Protein AF-W1Y6Y7-F1 (afdb_monomer_lite)

Structure (mmCIF, N/CA/C/O backbone):
data_AF-W1Y6Y7-F1
#
_entry.id   AF-W1Y6Y7-F1
#
loop_
_atom_site.group_PDB
_atom_site.id
_atom_site.type_symbol
_atom_site.label_atom_id
_atom_site.label_alt_id
_atom_site.label_comp_id
_atom_site.label_asym_id
_atom_site.label_entity_id
_atom_site.label_seq_id
_atom_site.pdbx_PDB_ins_code
_atom_site.Cartn_x
_atom_site.Cartn_y
_atom_site.Cartn_z
_atom_site.occupancy
_atom_site.B_iso_or_equiv
_atom_site.auth_seq_id
_atom_site.auth_comp_id
_atom_site.auth_asym_id
_atom_site.auth_atom_id
_atom_site.pdbx_PDB_model_num
ATOM 1 N N . TYR A 1 1 ? 2.149 -0.127 -18.538 1.00 94.69 1 TYR A N 1
ATOM 2 C CA . TYR A 1 1 ? 3.451 0.496 -18.826 1.00 94.69 1 TYR A CA 1
ATOM 3 C C . TYR A 1 1 ? 4.421 -0.588 -19.261 1.00 94.69 1 TYR A C 1
ATOM 5 O O . TYR A 1 1 ? 4.127 -1.764 -19.042 1.00 94.69 1 TYR A O 1
ATOM 13 N N . GLN A 1 2 ? 5.517 -0.206 -19.912 1.00 95.25 2 GLN A N 1
ATOM 14 C CA . GLN A 1 2 ? 6.504 -1.155 -20.425 1.00 95.25 2 GLN A CA 1
ATOM 15 C C . GLN A 1 2 ? 7.596 -1.417 -19.387 1.00 95.25 2 GLN A C 1
ATOM 17 O O . GLN A 1 2 ? 8.070 -0.491 -18.728 1.00 95.25 2 GLN A O 1
ATOM 22 N N . VAL A 1 3 ? 7.983 -2.683 -19.256 1.00 95.44 3 VAL A N 1
ATOM 23 C CA . VAL A 1 3 ? 9.099 -3.132 -18.423 1.00 95.44 3 VAL A CA 1
ATOM 24 C C . VAL A 1 3 ? 10.136 -3.766 -19.340 1.00 95.44 3 VAL A C 1
ATOM 26 O O . VAL A 1 3 ? 9.880 -4.803 -19.946 1.00 95.44 3 VAL A O 1
ATOM 29 N N . HIS A 1 4 ? 11.302 -3.140 -19.447 1.00 94.31 4 HIS A N 1
ATOM 30 C CA . HIS A 1 4 ? 12.448 -3.692 -20.162 1.00 94.31 4 HIS A CA 1
ATOM 31 C C . HIS A 1 4 ? 13.196 -4.624 -19.214 1.00 94.31 4 HIS A C 1
ATOM 33 O O . HIS A 1 4 ? 13.867 -4.161 -18.294 1.00 94.31 4 HIS A O 1
ATOM 39 N N . VAL A 1 5 ? 13.068 -5.929 -19.418 1.00 95.56 5 VAL A N 1
ATOM 40 C CA . VAL A 1 5 ? 13.809 -6.931 -18.651 1.00 95.56 5 VAL A CA 1
ATOM 41 C C . VAL A 1 5 ? 15.073 -7.266 -19.436 1.00 95.56 5 VAL A C 1
ATOM 43 O O . VAL A 1 5 ? 15.001 -7.763 -20.563 1.00 95.56 5 VAL A O 1
ATOM 46 N N . VAL A 1 6 ? 16.229 -6.930 -18.865 1.00 93.69 6 VAL A N 1
ATOM 47 C CA . VAL A 1 6 ? 17.532 -7.000 -19.536 1.00 93.69 6 VAL A CA 1
ATOM 48 C C . VAL A 1 6 ? 18.468 -7.983 -18.836 1.00 93.69 6 VAL A C 1
ATOM 50 O O . VAL A 1 6 ? 18.491 -8.090 -17.612 1.00 93.69 6 VAL A O 1
ATOM 53 N N . GLY A 1 7 ? 19.251 -8.712 -19.622 1.00 92.19 7 GLY A N 1
ATOM 54 C CA . GLY A 1 7 ? 20.212 -9.706 -19.149 1.00 92.19 7 GLY A CA 1
ATOM 55 C C . GLY A 1 7 ? 21.031 -10.239 -20.321 1.00 92.19 7 GLY A C 1
ATOM 56 O O . GLY A 1 7 ? 21.564 -9.461 -21.110 1.00 92.19 7 GLY A O 1
ATOM 57 N N . GLU A 1 8 ? 21.095 -11.563 -20.477 1.00 93.38 8 GLU A N 1
ATOM 58 C CA . GLU A 1 8 ? 21.649 -12.187 -21.693 1.00 93.38 8 GLU A CA 1
ATOM 59 C C . GLU A 1 8 ? 20.838 -11.827 -22.949 1.00 93.38 8 GLU A C 1
ATOM 61 O O . GLU A 1 8 ? 21.379 -11.734 -24.052 1.00 93.38 8 GLU A O 1
ATOM 66 N N . THR A 1 9 ? 19.538 -11.600 -22.764 1.00 92.69 9 THR A N 1
ATOM 67 C CA . THR A 1 9 ? 18.595 -11.142 -23.783 1.00 92.69 9 THR A CA 1
ATOM 68 C C . THR A 1 9 ? 17.848 -9.910 -23.291 1.00 92.69 9 THR A C 1
ATOM 70 O O . THR A 1 9 ? 17.745 -9.674 -22.089 1.00 92.69 9 THR A O 1
ATOM 73 N N . GLU A 1 10 ? 17.292 -9.144 -24.223 1.00 92.75 10 GLU A N 1
ATOM 74 C CA . GLU A 1 10 ? 16.352 -8.070 -23.917 1.00 92.75 10 GLU A CA 1
ATOM 75 C C . GLU A 1 10 ? 14.937 -8.519 -24.281 1.00 92.75 10 GLU A C 1
ATOM 77 O O . GLU A 1 10 ? 14.688 -8.982 -25.398 1.00 92.75 10 GLU A O 1
ATOM 82 N N . GLN A 1 11 ? 14.016 -8.372 -23.334 1.00 95.38 11 GLN A N 1
ATOM 83 C CA . GLN A 1 11 ? 12.588 -8.566 -23.549 1.00 95.38 11 GLN A CA 1
ATOM 84 C C . GLN A 1 11 ? 11.817 -7.369 -22.997 1.00 95.38 11 GLN A C 1
ATOM 86 O O . GLN A 1 11 ? 12.226 -6.736 -22.022 1.00 95.38 11 GLN A O 1
ATOM 91 N N . VAL A 1 12 ? 10.696 -7.054 -23.639 1.00 95.88 12 VAL A N 1
ATOM 92 C CA . VAL A 1 12 ? 9.820 -5.966 -23.211 1.00 95.88 12 VAL A CA 1
ATOM 93 C C . VAL A 1 12 ? 8.473 -6.554 -22.837 1.00 95.88 12 VAL A C 1
ATOM 95 O O . VAL A 1 12 ? 7.723 -7.003 -23.704 1.00 95.88 12 VAL A O 1
ATOM 98 N N . ASP A 1 13 ? 8.168 -6.497 -21.546 1.00 97.12 13 ASP A N 1
ATOM 99 C CA . ASP A 1 13 ? 6.905 -6.958 -20.991 1.00 97.12 13 ASP A CA 1
ATOM 100 C C . ASP A 1 13 ? 5.934 -5.787 -20.825 1.00 97.12 13 ASP A C 1
ATOM 102 O O . ASP A 1 13 ? 6.308 -4.670 -20.454 1.00 97.12 13 ASP A O 1
ATOM 106 N N . THR A 1 14 ? 4.651 -6.046 -21.075 1.00 98.00 14 THR A N 1
ATOM 107 C CA . THR A 1 14 ? 3.585 -5.057 -20.886 1.00 98.00 14 THR A CA 1
ATOM 108 C C . THR A 1 14 ? 2.820 -5.335 -19.600 1.00 98.00 14 THR A C 1
ATOM 110 O O . THR A 1 14 ? 2.092 -6.322 -19.491 1.00 98.00 14 THR A O 1
ATOM 113 N N . VAL A 1 15 ? 2.891 -4.397 -18.654 1.00 98.12 15 VAL A N 1
ATOM 114 C CA . VAL A 1 15 ? 1.997 -4.364 -17.489 1.00 98.12 15 VAL A CA 1
ATOM 115 C C . VAL A 1 15 ? 0.711 -3.633 -17.874 1.00 98.12 15 VAL A C 1
ATOM 117 O O . VAL A 1 15 ? 0.746 -2.476 -18.307 1.00 98.12 15 VAL A O 1
ATOM 120 N N . SER A 1 16 ? -0.436 -4.294 -17.717 1.00 98.19 16 SER A N 1
ATOM 121 C CA . SER A 1 16 ? -1.758 -3.776 -18.100 1.00 98.19 16 SER A CA 1
ATOM 122 C C . SER A 1 16 ? -2.802 -4.006 -17.001 1.00 98.19 16 SER A C 1
ATOM 124 O O . SER A 1 16 ? -2.544 -4.725 -16.041 1.00 98.19 16 SER A O 1
ATOM 126 N N . GLY A 1 17 ? -3.966 -3.353 -17.110 1.00 98.06 17 GLY A N 1
ATOM 127 C CA . GLY A 1 17 ? -5.047 -3.481 -16.119 1.00 98.06 17 GLY A CA 1
ATOM 128 C C . GLY A 1 17 ? -4.786 -2.764 -14.789 1.00 98.06 17 GLY A C 1
ATOM 129 O O . GLY A 1 17 ? -5.450 -3.060 -13.801 1.00 98.06 17 GLY A O 1
ATOM 130 N N . VAL A 1 18 ? -3.832 -1.829 -14.760 1.00 98.12 18 VAL A N 1
ATOM 131 C CA . VAL A 1 18 ? -3.477 -1.041 -13.573 1.00 98.12 18 VAL A CA 1
ATOM 132 C C . VAL A 1 18 ? -4.131 0.340 -13.601 1.00 98.12 18 VAL A C 1
ATOM 134 O O . VAL A 1 18 ? -4.323 0.932 -14.664 1.00 98.12 18 VAL A O 1
ATOM 137 N N . ASN A 1 19 ? -4.444 0.867 -12.423 1.00 98.06 19 ASN A N 1
ATOM 138 C CA . ASN A 1 19 ? -4.906 2.235 -12.207 1.00 98.06 19 ASN A CA 1
ATOM 139 C C . ASN A 1 19 ? -4.142 2.859 -11.026 1.00 98.06 19 ASN A C 1
ATOM 141 O O . ASN A 1 19 ? -3.260 2.227 -10.446 1.00 98.06 19 ASN A O 1
ATOM 145 N N . ALA A 1 20 ? -4.433 4.119 -10.706 1.00 98.00 20 ALA A N 1
ATOM 146 C CA . ALA A 1 20 ? -3.771 4.823 -9.618 1.00 98.00 20 ALA A CA 1
ATOM 147 C C . ALA A 1 20 ? -4.756 5.707 -8.855 1.00 98.00 20 ALA A C 1
ATOM 149 O O . ALA A 1 20 ? -5.679 6.278 -9.437 1.00 98.00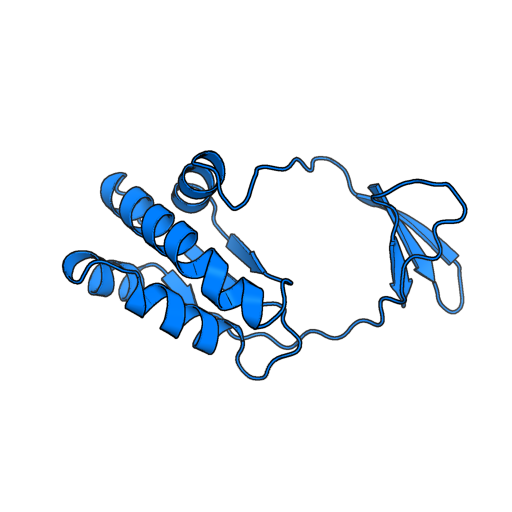 20 ALA A O 1
ATOM 150 N N . VAL A 1 21 ? -4.498 5.853 -7.558 1.00 98.25 21 VAL A N 1
ATOM 151 C CA . VAL A 1 21 ? -5.145 6.828 -6.679 1.00 98.25 21 VAL A CA 1
ATOM 152 C C . VAL A 1 21 ? -4.079 7.617 -5.927 1.00 98.25 21 VAL A C 1
ATOM 154 O O . VAL A 1 21 ? -2.933 7.182 -5.794 1.00 98.25 21 VAL A O 1
ATOM 157 N N . SER A 1 22 ? -4.451 8.789 -5.421 1.00 97.62 22 SER A N 1
ATOM 158 C CA . SER A 1 22 ? -3.564 9.580 -4.570 1.00 97.62 22 SER A CA 1
ATOM 159 C C . SER A 1 22 ? -3.391 8.920 -3.201 1.00 97.62 22 SER A C 1
ATOM 161 O O . SER A 1 22 ? -4.373 8.594 -2.538 1.00 97.62 22 SER A O 1
ATOM 163 N N . SER A 1 23 ? -2.149 8.805 -2.726 1.00 95.25 23 SER A N 1
ATOM 164 C CA . SER A 1 23 ? -1.833 8.255 -1.398 1.00 95.25 23 SER A CA 1
ATOM 165 C C . SER A 1 23 ? -2.215 9.172 -0.230 1.00 95.25 23 SER A C 1
ATOM 167 O O . SER A 1 23 ? -2.147 8.757 0.925 1.00 95.25 23 SER A O 1
ATOM 169 N N . ILE A 1 24 ? -2.603 10.418 -0.515 1.00 94.06 24 ILE A N 1
ATOM 170 C CA . ILE A 1 24 ? -3.034 11.409 0.483 1.00 94.06 24 ILE A CA 1
ATOM 171 C C . ILE A 1 24 ? -4.532 11.740 0.396 1.00 94.06 24 ILE A C 1
ATOM 173 O O . ILE A 1 24 ? -4.994 12.606 1.135 1.00 94.06 24 ILE A O 1
ATOM 177 N N . GLY A 1 25 ? -5.265 11.110 -0.530 1.00 94.00 25 GLY A N 1
ATOM 178 C CA . GLY A 1 25 ? -6.711 11.287 -0.692 1.00 94.00 25 GLY A CA 1
ATOM 179 C C . GLY A 1 25 ? -7.524 10.249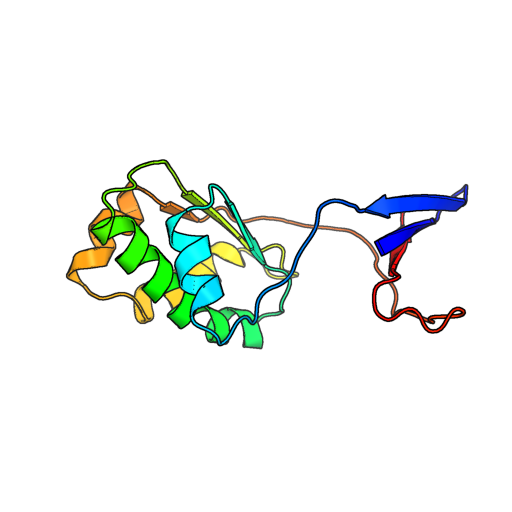 0.082 1.00 94.00 25 GLY A C 1
ATOM 180 O O . GLY A 1 25 ? -6.965 9.372 0.734 1.00 94.00 25 GLY A O 1
ATOM 181 N N . ASP A 1 26 ? -8.848 10.325 -0.026 1.00 96.00 26 ASP A N 1
ATOM 182 C CA . ASP A 1 26 ? -9.747 9.375 0.642 1.00 96.00 26 ASP A CA 1
ATOM 183 C C . ASP A 1 26 ? -9.897 8.057 -0.143 1.00 96.00 26 ASP A C 1
ATOM 185 O O . ASP A 1 26 ? -10.094 7.004 0.457 1.00 96.00 26 ASP A O 1
ATOM 189 N N . ASP A 1 27 ? -9.691 8.066 -1.466 1.00 98.19 27 ASP A N 1
ATOM 190 C CA . ASP A 1 27 ? -9.831 6.867 -2.310 1.00 98.19 27 ASP A CA 1
ATOM 191 C C . ASP A 1 27 ? -8.918 5.705 -1.867 1.00 98.19 27 ASP A C 1
ATOM 193 O O . ASP A 1 27 ? -9.299 4.538 -1.947 1.00 98.19 27 ASP A O 1
ATOM 197 N N . VAL A 1 28 ? -7.710 5.996 -1.361 1.00 98.50 28 VAL A N 1
ATOM 198 C CA . VAL A 1 28 ? -6.796 4.951 -0.861 1.00 98.50 28 VAL A CA 1
ATOM 199 C C . VAL A 1 28 ? -7.311 4.305 0.428 1.00 98.50 28 VAL A C 1
ATOM 201 O O . VAL A 1 28 ? -7.131 3.106 0.625 1.00 98.50 28 VAL A O 1
ATOM 204 N N . VAL A 1 29 ? -7.996 5.067 1.287 1.00 98.69 29 VAL A N 1
ATOM 205 C CA . VAL A 1 29 ? -8.624 4.548 2.513 1.00 98.69 29 VAL A CA 1
ATOM 206 C C . VAL A 1 29 ? -9.728 3.559 2.140 1.00 98.69 29 VAL A C 1
ATOM 208 O O . VAL A 1 29 ? -9.828 2.479 2.725 1.00 98.69 29 VAL A O 1
ATOM 211 N N . ASP A 1 30 ? -10.507 3.905 1.118 1.00 98.56 30 ASP A N 1
ATOM 212 C CA . ASP A 1 30 ? -11.606 3.093 0.605 1.00 98.56 30 ASP A CA 1
ATOM 213 C C . ASP A 1 30 ? -11.121 1.786 -0.018 1.00 98.56 30 ASP A C 1
ATOM 215 O O . ASP A 1 30 ? -11.741 0.743 0.199 1.00 98.56 30 ASP A O 1
ATOM 219 N N . LEU A 1 31 ? -9.993 1.822 -0.732 1.00 98.75 31 LEU A N 1
ATOM 220 C CA . LEU A 1 31 ? -9.357 0.626 -1.281 1.00 98.75 31 LEU A CA 1
ATOM 221 C C . LEU A 1 31 ? -8.814 -0.291 -0.182 1.00 98.75 31 LEU A C 1
ATOM 223 O O . LEU A 1 31 ? -9.051 -1.494 -0.232 1.00 98.75 31 LEU A O 1
ATOM 227 N N . ILE A 1 32 ? -8.144 0.245 0.843 1.00 98.81 32 ILE A N 1
ATOM 228 C CA . ILE A 1 32 ? -7.600 -0.564 1.953 1.00 98.81 32 ILE A CA 1
ATOM 229 C C . ILE A 1 32 ? -8.713 -1.335 2.686 1.00 98.81 32 ILE A C 1
ATOM 231 O O . ILE A 1 32 ? -8.513 -2.476 3.112 1.00 98.81 32 ILE A O 1
ATOM 235 N N . ALA A 1 33 ? -9.916 -0.762 2.770 1.00 98.69 33 ALA A N 1
ATOM 236 C CA . ALA A 1 33 ? -11.077 -1.441 3.340 1.00 98.69 33 ALA A CA 1
ATOM 237 C C . ALA A 1 33 ? -11.575 -2.647 2.514 1.00 98.69 33 ALA A C 1
ATOM 239 O O . ALA A 1 33 ? -12.322 -3.477 3.031 1.00 98.69 33 ALA A O 1
ATOM 240 N N . GLN A 1 34 ? -11.144 -2.784 1.257 1.00 98.62 34 GLN A N 1
ATOM 241 C CA . GLN A 1 34 ? -11.684 -3.760 0.304 1.00 98.62 34 GLN A CA 1
ATOM 242 C C . GLN A 1 34 ? -10.662 -4.796 -0.170 1.00 98.62 34 GLN A C 1
ATOM 244 O O . GLN A 1 34 ? -11.023 -5.953 -0.342 1.00 98.62 34 GLN A O 1
ATOM 249 N N . VAL A 1 35 ? -9.400 -4.408 -0.372 1.00 98.75 35 VAL A N 1
ATOM 250 C CA . VAL A 1 35 ? -8.372 -5.275 -0.978 1.00 98.75 35 VAL A CA 1
ATOM 251 C C . VAL A 1 35 ? -7.961 -6.451 -0.090 1.00 98.75 35 VAL A C 1
ATOM 253 O O . VAL A 1 35 ? -8.142 -6.425 1.126 1.00 98.75 35 VAL A O 1
ATOM 256 N N . ASP A 1 36 ? -7.334 -7.456 -0.694 1.00 98.69 36 ASP A N 1
ATOM 257 C CA . ASP A 1 36 ? -6.782 -8.625 0.009 1.00 98.69 36 ASP A CA 1
ATOM 258 C C . ASP A 1 36 ? -5.297 -8.456 0.381 1.00 98.69 36 ASP A C 1
ATOM 260 O O . ASP A 1 36 ? -4.772 -9.141 1.263 1.00 98.69 36 ASP A O 1
ATOM 264 N N . LEU A 1 37 ? -4.605 -7.533 -0.296 1.00 98.75 37 LEU A N 1
ATOM 265 C CA . LEU A 1 37 ? -3.171 -7.305 -0.154 1.00 98.75 37 LEU A CA 1
ATOM 266 C C . LEU A 1 37 ? -2.835 -5.812 -0.235 1.00 98.75 37 LEU A C 1
ATOM 268 O O . LEU A 1 37 ? -3.329 -5.102 -1.110 1.00 98.75 37 LEU A O 1
ATOM 272 N N . VAL A 1 38 ? -1.935 -5.360 0.637 1.00 98.88 38 VAL A N 1
ATOM 273 C CA . VAL A 1 38 ? -1.293 -4.041 0.555 1.00 98.88 38 VAL A CA 1
ATOM 274 C C . VAL A 1 38 ? 0.221 -4.227 0.514 1.00 98.88 38 VAL A C 1
ATOM 276 O O . VAL A 1 38 ? 0.800 -4.848 1.404 1.00 98.88 38 VAL A O 1
ATOM 279 N N . THR A 1 39 ? 0.877 -3.662 -0.498 1.00 98.75 39 THR A N 1
ATOM 280 C CA . THR A 1 39 ? 2.339 -3.707 -0.659 1.00 98.75 39 THR A CA 1
ATOM 281 C C . THR A 1 39 ? 2.950 -2.311 -0.700 1.00 98.75 39 THR A C 1
ATOM 283 O O . THR A 1 39 ? 2.312 -1.382 -1.194 1.00 98.75 39 THR A O 1
ATOM 286 N N . THR A 1 40 ? 4.192 -2.150 -0.233 1.00 98.50 40 THR A N 1
ATOM 287 C CA . THR A 1 40 ? 4.917 -0.861 -0.288 1.00 98.50 40 THR A CA 1
ATOM 288 C C . THR A 1 40 ? 6.313 -1.015 -0.884 1.00 98.50 40 THR A C 1
ATOM 290 O O . THR A 1 40 ? 6.931 -2.059 -0.726 1.00 98.50 40 THR A O 1
ATOM 293 N N . ALA A 1 41 ? 6.798 0.031 -1.553 1.00 97.75 41 ALA A N 1
ATOM 294 C CA . ALA A 1 41 ? 8.187 0.195 -1.992 1.00 97.75 41 ALA A CA 1
ATOM 295 C C . ALA A 1 41 ? 8.503 1.704 -2.041 1.00 97.75 41 ALA A C 1
ATOM 297 O O . ALA A 1 41 ? 8.624 2.304 -3.108 1.00 97.75 41 ALA A O 1
ATOM 298 N N . VAL A 1 42 ? 8.476 2.356 -0.877 1.00 97.25 42 VAL A N 1
ATOM 299 C CA . VAL A 1 42 ? 8.407 3.822 -0.729 1.00 97.25 42 VAL A CA 1
ATOM 300 C C . VAL A 1 42 ? 9.582 4.430 0.047 1.00 97.25 42 VAL A C 1
ATOM 302 O O . VAL A 1 42 ? 9.725 5.653 0.097 1.00 97.25 42 VAL A O 1
ATOM 305 N N . GLY A 1 43 ? 10.434 3.602 0.647 1.00 95.25 43 GLY A N 1
ATOM 306 C CA . GLY A 1 43 ? 11.524 4.014 1.522 1.00 95.25 43 GLY A CA 1
ATOM 307 C C . GLY A 1 43 ? 11.068 4.402 2.939 1.00 95.25 43 GLY A C 1
ATOM 308 O O . GLY A 1 43 ? 9.900 4.729 3.171 1.00 95.25 43 GLY A O 1
ATOM 309 N N . PRO A 1 44 ? 11.995 4.429 3.916 1.00 89.75 44 PRO A N 1
ATOM 310 C CA . PRO A 1 44 ? 11.672 4.518 5.346 1.00 89.75 44 PRO A CA 1
ATOM 311 C C . PRO A 1 44 ? 10.886 5.777 5.733 1.00 89.75 44 PRO A C 1
ATOM 313 O O . PRO A 1 44 ? 9.955 5.709 6.529 1.00 89.75 44 PRO A O 1
ATOM 316 N N . VAL A 1 45 ? 11.224 6.930 5.146 1.00 93.81 45 VAL A N 1
ATOM 317 C CA . VAL A 1 45 ? 10.565 8.211 5.461 1.00 93.81 45 VAL A CA 1
ATOM 318 C C . VAL A 1 45 ? 9.094 8.197 5.046 1.00 93.81 45 VAL A C 1
ATOM 320 O O . VAL A 1 45 ? 8.227 8.699 5.760 1.00 93.81 45 VAL A O 1
ATOM 323 N N . VAL A 1 46 ? 8.793 7.634 3.875 1.00 97.19 46 VAL A N 1
ATOM 324 C CA . VAL A 1 46 ? 7.419 7.589 3.366 1.00 97.19 46 VAL A CA 1
ATOM 325 C C . VAL A 1 46 ? 6.631 6.462 4.032 1.00 97.19 46 VAL A C 1
ATOM 327 O O . VAL A 1 46 ? 5.426 6.614 4.216 1.00 97.19 46 VAL A O 1
ATOM 330 N N . LEU A 1 47 ? 7.300 5.388 4.461 1.00 97.00 47 LEU A N 1
ATOM 331 C CA . LEU A 1 47 ? 6.694 4.268 5.181 1.00 97.00 47 LEU A CA 1
ATOM 332 C C . LEU A 1 47 ? 5.956 4.732 6.450 1.00 97.00 47 LEU A C 1
ATOM 334 O O . LEU A 1 47 ? 4.815 4.342 6.685 1.00 97.00 47 LEU A O 1
ATOM 338 N N . GLU A 1 48 ? 6.558 5.641 7.222 1.00 97.19 48 GLU A N 1
ATOM 339 C CA . GLU A 1 48 ? 5.891 6.283 8.361 1.00 97.19 48 GLU A CA 1
ATOM 340 C C . GLU A 1 48 ? 4.744 7.205 7.913 1.00 97.19 48 GLU A C 1
ATOM 342 O O . GLU A 1 48 ? 3.657 7.194 8.491 1.00 97.19 48 GLU A O 1
ATOM 347 N N . ARG A 1 49 ? 4.951 7.979 6.840 1.00 97.75 49 ARG A N 1
ATOM 348 C CA . ARG A 1 49 ? 3.976 8.963 6.342 1.00 97.75 49 ARG A CA 1
ATOM 349 C C . ARG A 1 49 ? 2.667 8.335 5.849 1.00 97.75 49 ARG A C 1
ATOM 351 O O . ARG A 1 49 ? 1.625 8.981 5.952 1.00 97.75 49 ARG A O 1
ATOM 358 N N . ILE A 1 50 ? 2.698 7.118 5.305 1.00 98.25 50 ILE A N 1
ATOM 359 C CA . ILE A 1 50 ? 1.492 6.419 4.823 1.00 98.25 50 ILE A CA 1
ATOM 360 C C . ILE A 1 50 ? 0.726 5.696 5.939 1.00 98.25 50 ILE A C 1
ATOM 362 O O . ILE A 1 50 ? -0.443 5.353 5.754 1.00 98.25 50 ILE A O 1
ATOM 366 N N . ALA A 1 51 ? 1.338 5.491 7.110 1.00 98.31 51 ALA A N 1
ATOM 367 C CA . ALA A 1 51 ? 0.735 4.734 8.202 1.00 98.31 51 ALA A CA 1
ATOM 368 C C . ALA A 1 51 ? -0.629 5.280 8.677 1.00 98.31 51 ALA A C 1
ATOM 370 O O . ALA A 1 51 ? -1.530 4.467 8.887 1.00 98.31 51 ALA A O 1
ATOM 371 N N . PRO A 1 52 ? -0.867 6.608 8.775 1.00 98.50 52 PRO A N 1
ATOM 372 C CA . PRO A 1 52 ? -2.185 7.132 9.137 1.00 98.50 52 PRO A CA 1
ATOM 373 C C . PRO A 1 52 ? -3.284 6.810 8.117 1.00 98.50 52 PRO A C 1
ATOM 375 O O . PRO A 1 52 ? -4.428 6.587 8.507 1.00 98.50 52 PRO A O 1
ATOM 378 N N . ALA A 1 53 ? -2.964 6.773 6.819 1.00 98.56 53 ALA A N 1
ATOM 379 C CA . ALA A 1 53 ? -3.930 6.396 5.786 1.00 98.56 53 ALA A CA 1
ATOM 380 C C . ALA A 1 53 ? -4.280 4.905 5.886 1.00 98.56 53 ALA A C 1
ATOM 382 O O . ALA A 1 53 ? -5.455 4.544 5.830 1.00 98.56 53 ALA A O 1
ATOM 383 N N . ILE A 1 54 ? -3.276 4.055 6.134 1.00 98.75 54 ILE A N 1
ATOM 384 C CA . ILE A 1 54 ? -3.495 2.624 6.365 1.00 98.75 54 ILE A CA 1
ATOM 385 C C . ILE A 1 54 ? -4.331 2.399 7.626 1.00 98.75 54 ILE A C 1
ATOM 387 O O . ILE A 1 54 ? -5.327 1.686 7.561 1.00 98.75 54 ILE A O 1
ATOM 391 N N . ALA A 1 55 ? -4.009 3.056 8.742 1.00 98.75 55 ALA A N 1
ATOM 392 C CA . ALA A 1 55 ? -4.786 2.962 9.977 1.00 98.75 55 ALA A CA 1
ATOM 393 C C . ALA A 1 55 ? -6.261 3.348 9.764 1.00 98.75 55 ALA A C 1
ATOM 395 O O . ALA A 1 55 ? -7.152 2.606 10.175 1.00 98.75 55 ALA A O 1
ATOM 396 N N . LYS A 1 56 ? -6.532 4.455 9.057 1.00 98.75 56 LYS A N 1
ATOM 397 C CA . LYS A 1 56 ? -7.902 4.845 8.676 1.00 98.75 56 LYS A CA 1
ATOM 398 C C . LYS A 1 56 ? -8.591 3.779 7.823 1.00 98.75 56 LYS A C 1
ATOM 400 O O . LYS A 1 56 ? -9.753 3.470 8.067 1.00 98.75 56 LYS A O 1
ATOM 405 N N . GLY A 1 57 ? -7.880 3.202 6.854 1.00 98.81 57 GLY A N 1
ATOM 406 C CA . GLY A 1 57 ? -8.406 2.136 6.000 1.00 98.81 57 GLY A CA 1
ATOM 407 C C . GLY A 1 57 ? -8.768 0.879 6.789 1.00 98.81 57 GLY A C 1
ATOM 408 O O . GLY A 1 57 ? -9.822 0.295 6.559 1.00 98.81 57 GLY A O 1
ATOM 409 N N . LEU A 1 58 ? -7.948 0.502 7.773 1.00 98.88 58 LEU A N 1
ATOM 410 C CA . LEU A 1 58 ? -8.210 -0.633 8.664 1.00 98.88 58 LEU A CA 1
ATOM 411 C C . LEU A 1 58 ? -9.412 -0.391 9.584 1.00 98.88 58 LEU A C 1
ATOM 413 O O . LEU A 1 58 ? -10.224 -1.293 9.773 1.00 98.88 58 LEU A O 1
ATOM 417 N N . VAL A 1 59 ? -9.566 0.826 10.117 1.00 98.88 59 VAL A N 1
ATOM 418 C CA . VAL A 1 59 ? -10.766 1.207 10.882 1.00 98.88 59 VAL A CA 1
ATOM 419 C C . VAL A 1 59 ? -12.008 1.103 10.001 1.00 98.88 59 VAL A C 1
ATOM 421 O O . VAL A 1 59 ? -12.971 0.446 10.387 1.00 98.88 59 VAL A O 1
ATOM 424 N N . LYS A 1 60 ? -11.962 1.651 8.781 1.00 98.81 60 LYS A N 1
ATOM 425 C CA . LYS A 1 60 ? -13.068 1.543 7.822 1.00 98.81 60 LYS A CA 1
ATOM 426 C C . LYS A 1 60 ? -13.377 0.082 7.471 1.00 98.81 60 LYS A C 1
ATOM 428 O O . LYS A 1 60 ? -14.543 -0.295 7.409 1.00 98.81 60 LYS A O 1
ATOM 433 N N . ARG A 1 61 ? -12.350 -0.758 7.294 1.00 98.75 61 ARG A N 1
ATOM 434 C CA . ARG A 1 61 ? -12.493 -2.204 7.050 1.00 98.75 61 ARG A CA 1
ATOM 435 C C . ARG A 1 61 ? -13.268 -2.895 8.174 1.00 98.75 61 ARG A C 1
ATOM 437 O O . ARG A 1 61 ? -14.215 -3.630 7.898 1.00 98.75 61 ARG A O 1
ATOM 444 N N . LYS A 1 62 ? -12.893 -2.610 9.427 1.00 98.69 62 LYS A N 1
ATOM 445 C CA . LYS A 1 62 ? -13.574 -3.096 10.635 1.00 98.69 62 LYS A CA 1
ATOM 446 C C . LYS A 1 62 ? -15.032 -2.634 10.675 1.00 98.69 62 LYS A C 1
ATOM 448 O O . LYS A 1 62 ? -15.922 -3.446 10.897 1.00 98.69 62 LYS A O 1
ATOM 453 N N . GLU A 1 63 ? -15.293 -1.348 10.441 1.00 98.50 63 GLU A N 1
ATOM 454 C CA . GLU A 1 63 ? -16.649 -0.773 10.451 1.00 98.50 63 GLU A CA 1
ATOM 455 C C . GLU A 1 63 ? -17.563 -1.370 9.372 1.00 98.50 63 GLU A C 1
ATOM 457 O O . GLU A 1 63 ? -18.770 -1.484 9.575 1.00 98.50 63 GLU A O 1
ATOM 462 N N . GLN A 1 64 ? -16.992 -1.789 8.240 1.00 98.38 64 GLN A N 1
ATOM 463 C CA . GLN A 1 64 ? -17.711 -2.484 7.171 1.00 98.38 64 GLN A CA 1
ATOM 464 C C . GLN A 1 64 ? -17.970 -3.969 7.466 1.00 98.38 64 GLN A C 1
ATOM 466 O O . GLN A 1 64 ? -18.653 -4.625 6.681 1.00 98.38 64 GLN A O 1
ATOM 471 N N . GLY A 1 65 ? -17.431 -4.512 8.563 1.00 98.31 65 GLY A N 1
ATOM 472 C CA . GLY A 1 65 ? -17.525 -5.937 8.885 1.00 98.31 65 GLY A CA 1
ATOM 473 C C . GLY A 1 65 ? -16.759 -6.830 7.905 1.00 98.31 65 GLY A C 1
ATOM 474 O O . GLY A 1 65 ? -17.106 -7.998 7.741 1.00 98.31 65 GLY A O 1
ATOM 475 N N . ASN A 1 66 ? -15.745 -6.295 7.214 1.00 98.56 66 ASN A N 1
ATOM 476 C CA . ASN A 1 66 ? -14.921 -7.092 6.312 1.00 98.56 66 ASN A CA 1
ATOM 477 C C . ASN A 1 66 ? -13.834 -7.836 7.098 1.00 98.56 66 ASN A C 1
ATOM 479 O O . ASN A 1 66 ? -12.727 -7.336 7.293 1.00 98.56 66 ASN A O 1
ATOM 483 N N . GLU A 1 67 ? -14.166 -9.051 7.520 1.00 97.94 67 GLU A N 1
ATOM 484 C CA . GLU A 1 67 ? -13.289 -9.954 8.277 1.00 97.94 67 GLU A CA 1
ATOM 485 C C . GLU A 1 67 ? -12.393 -10.823 7.374 1.00 97.94 67 GLU A C 1
ATOM 487 O O . GLU A 1 67 ? -11.642 -11.664 7.868 1.00 97.94 67 GLU A O 1
ATOM 492 N N . SER A 1 68 ? -12.438 -10.633 6.047 1.00 98.44 68 SER A N 1
ATOM 493 C CA . SER A 1 68 ? -11.549 -11.358 5.131 1.00 98.44 68 SER A CA 1
ATOM 494 C C . SER A 1 68 ? -10.090 -11.018 5.461 1.00 98.44 68 SER A C 1
ATOM 496 O O . SER A 1 68 ? -9.769 -9.819 5.505 1.00 98.44 68 SER A O 1
ATOM 498 N N . PRO A 1 69 ? -9.206 -12.021 5.661 1.00 98.50 69 PRO A N 1
ATOM 499 C CA . PRO A 1 69 ? -7.821 -11.780 6.047 1.00 98.50 69 PRO A CA 1
ATOM 500 C C . PRO A 1 69 ? -7.115 -10.819 5.092 1.00 98.50 69 PRO A C 1
ATOM 502 O O . PRO A 1 69 ? -7.147 -11.008 3.877 1.00 98.50 69 PRO A O 1
ATOM 505 N N . LEU A 1 70 ? -6.456 -9.807 5.648 1.00 98.88 70 LEU A N 1
ATOM 506 C CA . LEU A 1 70 ? -5.653 -8.843 4.898 1.00 98.88 70 LEU A CA 1
ATOM 507 C C . LEU A 1 70 ? -4.176 -9.073 5.203 1.00 98.88 70 LEU A C 1
ATOM 509 O O . LEU A 1 70 ? -3.791 -9.134 6.367 1.00 98.88 70 LEU A O 1
ATOM 513 N N . ASN A 1 71 ? -3.331 -9.130 4.175 1.00 98.88 71 ASN A N 1
ATOM 514 C CA . ASN A 1 71 ? -1.881 -9.127 4.362 1.00 98.88 71 ASN A CA 1
ATOM 515 C C . ASN A 1 71 ? -1.270 -7.798 3.914 1.00 98.88 71 ASN A C 1
ATOM 517 O O . ASN A 1 71 ? -1.563 -7.285 2.835 1.00 98.88 71 ASN A O 1
ATOM 521 N N . ILE A 1 72 ? -0.383 -7.257 4.743 1.00 98.88 72 ILE A N 1
ATOM 522 C CA . ILE A 1 72 ? 0.438 -6.090 4.434 1.00 98.88 72 ILE A CA 1
ATOM 523 C C . ILE A 1 72 ? 1.888 -6.557 4.323 1.00 98.88 72 ILE A C 1
ATOM 525 O O . ILE A 1 72 ? 2.374 -7.255 5.213 1.00 98.88 72 ILE A O 1
ATOM 529 N N . ILE A 1 73 ? 2.568 -6.186 3.235 1.00 98.88 73 ILE A N 1
ATOM 530 C CA . ILE A 1 73 ? 3.944 -6.599 2.927 1.00 98.88 73 ILE A CA 1
ATOM 531 C C . ILE A 1 73 ? 4.750 -5.383 2.458 1.00 98.88 73 ILE A C 1
ATOM 533 O O . ILE A 1 73 ? 4.563 -4.883 1.351 1.00 98.88 73 ILE A O 1
ATOM 537 N N . ALA A 1 74 ? 5.669 -4.897 3.284 1.00 98.56 74 ALA A N 1
ATOM 538 C CA . ALA A 1 74 ? 6.590 -3.842 2.883 1.00 98.56 74 ALA A CA 1
ATOM 539 C C . ALA A 1 74 ? 7.779 -4.458 2.124 1.00 98.56 74 ALA A C 1
ATOM 541 O O . ALA A 1 74 ? 8.581 -5.199 2.702 1.00 98.56 74 ALA A O 1
ATOM 542 N N . CYS A 1 75 ? 7.883 -4.160 0.830 1.00 98.19 75 CYS A N 1
ATOM 543 C CA . CYS A 1 75 ? 8.956 -4.572 -0.079 1.00 98.19 75 CYS A CA 1
ATOM 544 C C . CYS A 1 75 ? 10.056 -3.501 -0.106 1.00 98.19 75 CYS A C 1
ATOM 546 O O . CYS A 1 75 ? 10.361 -2.909 -1.139 1.00 98.19 75 CYS A O 1
ATOM 548 N N . GLU A 1 76 ? 10.617 -3.221 1.067 1.00 96.94 76 GLU A N 1
ATOM 549 C CA . GLU A 1 76 ? 11.618 -2.174 1.269 1.00 96.94 76 GLU A CA 1
ATOM 550 C C . GLU A 1 76 ? 13.028 -2.764 1.353 1.00 96.94 76 GLU A C 1
ATOM 552 O O . GLU A 1 76 ? 13.214 -3.893 1.809 1.00 96.94 76 GLU A O 1
ATOM 557 N N . ASN A 1 77 ? 14.0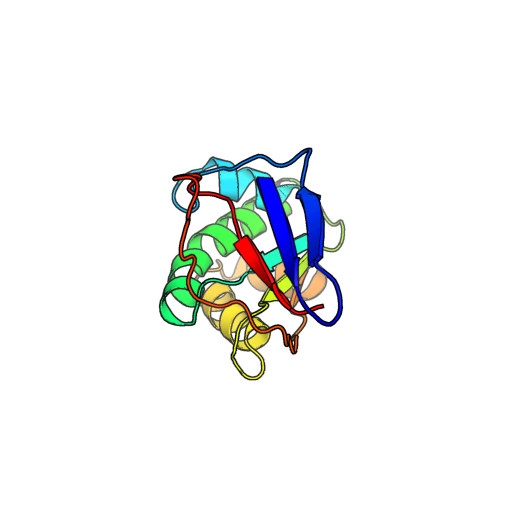45 -1.957 1.036 1.00 94.69 77 ASN A N 1
ATOM 558 C CA . ASN A 1 77 ? 15.439 -2.274 1.361 1.00 94.69 77 ASN A CA 1
ATOM 559 C C . ASN A 1 77 ? 15.716 -2.038 2.861 1.00 94.69 77 ASN A C 1
ATOM 561 O O . ASN A 1 77 ? 16.487 -1.163 3.258 1.00 94.69 77 ASN A O 1
ATOM 565 N N . MET A 1 78 ? 14.989 -2.765 3.709 1.00 94.50 78 MET A N 1
ATOM 566 C CA . MET A 1 78 ? 15.012 -2.663 5.164 1.00 94.50 78 MET A CA 1
ATOM 567 C C . MET A 1 78 ? 14.853 -4.053 5.773 1.00 94.50 78 MET A C 1
ATOM 569 O O . MET A 1 78 ? 13.986 -4.829 5.376 1.00 94.50 78 MET A O 1
ATOM 573 N N . VAL A 1 79 ? 15.623 -4.348 6.820 1.00 96.69 79 VAL A N 1
ATOM 574 C CA . VAL A 1 79 ? 15.391 -5.558 7.616 1.00 96.69 79 VAL A CA 1
ATOM 575 C C . VAL A 1 79 ? 14.059 -5.412 8.349 1.00 96.69 79 VAL A C 1
ATOM 577 O O . VAL A 1 79 ? 13.866 -4.463 9.113 1.00 96.69 79 VAL A O 1
ATOM 580 N N . ARG A 1 80 ? 13.148 -6.365 8.120 1.00 97.56 80 ARG A N 1
ATOM 581 C CA . ARG A 1 80 ? 11.809 -6.387 8.729 1.00 97.56 80 ARG A CA 1
ATOM 582 C C . ARG A 1 80 ? 11.032 -5.078 8.524 1.00 97.56 80 ARG A C 1
ATOM 584 O O . ARG A 1 80 ? 10.474 -4.512 9.467 1.00 97.56 80 ARG A O 1
ATOM 591 N N . GLY A 1 81 ? 11.036 -4.564 7.290 1.00 98.31 81 GLY A N 1
ATOM 592 C CA . GLY A 1 81 ? 10.341 -3.321 6.939 1.00 98.31 81 GLY A CA 1
ATOM 593 C C . GLY A 1 81 ? 8.852 -3.348 7.301 1.00 98.31 81 GLY A C 1
ATOM 594 O O . GLY A 1 81 ? 8.322 -2.364 7.811 1.00 98.31 81 GLY A O 1
ATOM 595 N N . THR A 1 82 ? 8.190 -4.497 7.149 1.00 98.75 82 THR A N 1
ATOM 596 C CA . THR A 1 82 ? 6.768 -4.637 7.481 1.00 98.75 82 THR A CA 1
ATOM 597 C C . THR A 1 82 ? 6.524 -4.572 8.985 1.00 98.75 82 THR A C 1
ATOM 599 O O . THR A 1 82 ? 5.566 -3.937 9.418 1.00 98.75 82 THR A O 1
ATOM 602 N N . THR A 1 83 ? 7.402 -5.158 9.804 1.00 98.75 83 THR A N 1
ATOM 603 C CA . THR A 1 83 ? 7.355 -5.000 11.267 1.00 98.75 83 THR A CA 1
ATOM 604 C C . THR A 1 83 ? 7.509 -3.533 11.682 1.00 98.75 83 THR A C 1
ATOM 606 O O . THR A 1 83 ? 6.813 -3.075 12.588 1.00 98.75 83 THR A O 1
ATOM 609 N N . GLN A 1 84 ? 8.375 -2.767 11.012 1.00 98.50 84 GLN A N 1
ATOM 610 C CA . GLN A 1 84 ? 8.515 -1.329 11.276 1.00 98.50 84 GLN A CA 1
ATOM 611 C C . GLN A 1 84 ? 7.245 -0.563 10.873 1.00 98.50 84 GLN A C 1
ATOM 613 O O . GLN A 1 84 ? 6.703 0.198 11.676 1.00 98.50 84 GLN A O 1
ATOM 618 N N . LEU A 1 85 ? 6.698 -0.844 9.683 1.00 98.75 85 LEU A N 1
ATOM 619 C CA . LEU A 1 85 ? 5.418 -0.293 9.228 1.00 98.75 85 LEU A CA 1
ATOM 620 C C . LEU A 1 85 ? 4.270 -0.623 10.198 1.00 98.75 85 LEU A C 1
ATOM 622 O O . LEU A 1 85 ? 3.480 0.263 10.525 1.00 98.75 85 LEU A O 1
ATOM 626 N N . LYS A 1 86 ? 4.208 -1.857 10.722 1.00 98.75 86 LYS A N 1
ATOM 627 C CA . LYS A 1 86 ? 3.250 -2.258 11.766 1.00 98.75 86 LYS A CA 1
ATOM 628 C C . LYS A 1 86 ? 3.330 -1.316 12.965 1.00 98.75 86 LYS A C 1
ATOM 630 O O . LYS A 1 86 ? 2.295 -0.858 13.431 1.00 98.75 86 LYS A O 1
ATOM 635 N N . GLY A 1 87 ? 4.534 -0.999 13.444 1.00 98.69 87 GLY A N 1
ATOM 636 C CA . GLY A 1 87 ? 4.731 -0.058 14.551 1.00 98.69 87 GLY A CA 1
ATOM 637 C C . GLY A 1 87 ? 4.123 1.319 14.271 1.00 98.69 87 GLY A C 1
ATOM 638 O O . GLY A 1 87 ? 3.355 1.830 15.085 1.00 98.69 87 GLY A O 1
ATOM 639 N N . HIS A 1 88 ? 4.392 1.890 13.093 1.00 98.69 88 HIS A N 1
ATOM 640 C CA . HIS A 1 88 ? 3.812 3.178 12.695 1.00 98.69 88 HIS A CA 1
ATOM 641 C C . HIS A 1 88 ? 2.280 3.124 12.591 1.00 98.69 88 HIS A C 1
ATOM 643 O O . HIS A 1 88 ? 1.600 4.040 13.052 1.00 98.69 88 HIS A O 1
ATOM 649 N N . ILE A 1 89 ? 1.723 2.041 12.039 1.00 98.75 89 ILE A N 1
ATOM 650 C CA . ILE A 1 89 ? 0.269 1.848 11.925 1.00 98.75 89 ILE A CA 1
ATOM 651 C C . ILE A 1 89 ? -0.370 1.717 13.310 1.00 98.75 89 ILE A C 1
ATOM 653 O O . ILE A 1 89 ? -1.366 2.380 13.582 1.00 98.75 89 ILE A O 1
ATOM 657 N N . MET A 1 90 ? 0.220 0.927 14.210 1.00 98.62 90 MET A N 1
ATOM 658 C CA . MET A 1 90 ? -0.279 0.747 15.578 1.00 98.62 90 MET A CA 1
ATOM 659 C C . MET A 1 90 ? -0.265 2.048 16.387 1.00 98.62 90 MET A C 1
ATOM 661 O O . MET A 1 90 ? -1.152 2.255 17.213 1.00 98.62 90 MET A O 1
ATOM 665 N N . ASN A 1 91 ? 0.690 2.946 16.125 1.00 98.50 91 ASN A N 1
ATOM 666 C CA . ASN A 1 91 ? 0.727 4.279 16.733 1.00 98.50 91 ASN A CA 1
ATOM 667 C C . ASN A 1 91 ? -0.374 5.214 16.205 1.00 98.50 91 ASN A C 1
ATOM 669 O O . ASN A 1 91 ? -0.796 6.120 16.919 1.00 98.50 91 ASN A O 1
ATOM 673 N N . ALA A 1 92 ? -0.828 5.011 14.966 1.00 98.31 92 ALA A N 1
ATOM 674 C CA . ALA A 1 92 ? -1.893 5.797 14.343 1.00 98.31 92 ALA A CA 1
ATOM 675 C C . ALA A 1 92 ? -3.299 5.193 14.538 1.00 98.31 92 ALA A C 1
ATOM 677 O O . ALA A 1 92 ? -4.293 5.856 14.238 1.00 98.31 92 ALA A O 1
ATOM 678 N N . LEU A 1 93 ? -3.394 3.947 15.014 1.00 98.50 93 LEU A N 1
ATOM 679 C CA . LEU A 1 93 ? -4.656 3.245 15.237 1.00 98.50 93 LEU A CA 1
ATOM 680 C C . LEU A 1 93 ? -5.340 3.684 16.545 1.00 98.50 93 LEU A C 1
ATOM 682 O O . LEU A 1 93 ? -4.685 3.756 17.589 1.00 98.50 93 LEU A O 1
ATOM 686 N N . PRO A 1 94 ? -6.671 3.880 16.527 1.00 98.25 94 PRO A N 1
ATOM 687 C CA . PRO A 1 94 ? -7.480 3.923 17.739 1.00 98.25 94 PRO A CA 1
ATOM 688 C C . PRO A 1 94 ? -7.318 2.647 18.576 1.00 98.25 94 PRO A C 1
ATOM 690 O O . PRO A 1 94 ? -7.185 1.548 18.035 1.00 98.25 94 PRO A O 1
ATOM 693 N N . GLU A 1 95 ? -7.354 2.782 19.903 1.00 98.00 95 GLU A N 1
ATOM 694 C CA . GLU A 1 95 ? -7.128 1.663 20.831 1.00 98.00 95 GLU A CA 1
ATOM 695 C C . GLU A 1 95 ? -8.135 0.517 20.638 1.00 98.00 95 GLU A C 1
ATOM 697 O O . GLU A 1 95 ? -7.769 -0.655 20.654 1.00 98.00 95 GLU A O 1
ATOM 702 N N . ASP A 1 96 ? -9.398 0.847 20.372 1.00 97.38 96 ASP A N 1
ATOM 703 C CA . ASP A 1 96 ? -10.486 -0.110 20.162 1.00 97.38 96 ASP A CA 1
ATOM 704 C C . ASP A 1 96 ? -10.386 -0.877 18.829 1.00 97.38 96 ASP A C 1
ATOM 706 O O . ASP A 1 96 ? -11.094 -1.867 18.624 1.00 97.38 96 ASP A O 1
ATOM 710 N N . ALA A 1 97 ? -9.523 -0.445 17.905 1.00 98.44 97 ALA A N 1
ATOM 711 C CA . ALA A 1 97 ? -9.274 -1.122 16.635 1.00 98.44 97 ALA A CA 1
ATOM 712 C C . ALA A 1 97 ? -8.098 -2.110 16.698 1.00 98.44 97 ALA A C 1
ATOM 714 O O . ALA A 1 97 ? -8.037 -3.021 15.874 1.00 98.44 97 ALA A O 1
ATOM 715 N N . LYS A 1 98 ? -7.187 -1.976 17.672 1.00 98.69 98 LYS A N 1
ATOM 716 C CA . LYS A 1 98 ? -5.931 -2.745 17.714 1.00 98.69 98 LYS A CA 1
ATOM 717 C C . LYS A 1 98 ? -6.149 -4.252 17.791 1.00 98.69 98 LYS A C 1
ATOM 719 O O . LYS A 1 98 ? -5.585 -4.971 16.976 1.00 98.69 98 LYS A O 1
ATOM 724 N N . ALA A 1 99 ? -7.007 -4.718 18.700 1.00 98.56 99 ALA A N 1
ATOM 725 C CA . ALA A 1 99 ? -7.286 -6.149 18.857 1.00 98.56 99 ALA A CA 1
ATOM 726 C C . ALA A 1 99 ? -7.854 -6.771 17.570 1.00 98.56 99 ALA A C 1
ATOM 728 O O . ALA A 1 99 ? -7.429 -7.843 17.152 1.00 98.56 99 ALA A O 1
ATOM 729 N N . TRP A 1 100 ? -8.759 -6.054 16.897 1.00 98.69 100 TRP A N 1
ATOM 730 C CA . TRP A 1 100 ? -9.320 -6.501 15.624 1.00 98.69 100 TRP A CA 1
ATOM 731 C C . TRP A 1 100 ? -8.243 -6.584 14.534 1.00 98.69 100 TRP A C 1
ATOM 733 O O . TRP A 1 100 ? -8.179 -7.571 13.807 1.00 98.69 100 TRP A O 1
ATOM 743 N N . VAL A 1 101 ? -7.357 -5.584 14.449 1.00 98.75 101 VAL A N 1
ATOM 744 C CA . VAL A 1 101 ? -6.237 -5.584 13.493 1.00 98.75 101 VAL A CA 1
ATOM 745 C C . VAL A 1 101 ? -5.262 -6.729 13.772 1.00 98.75 101 VAL A C 1
ATOM 747 O O . VAL A 1 101 ? -4.797 -7.360 12.830 1.00 98.75 101 VAL A O 1
ATOM 750 N N . GLU A 1 102 ? -4.956 -7.023 15.035 1.00 98.50 102 GLU A N 1
ATOM 751 C CA . GLU A 1 102 ? -4.077 -8.142 15.399 1.00 98.50 102 GLU A CA 1
ATOM 752 C C . GLU A 1 102 ? -4.644 -9.510 15.002 1.00 98.50 102 GLU A C 1
ATOM 754 O O . GLU A 1 102 ? -3.871 -10.405 14.665 1.00 98.50 102 GLU A O 1
ATOM 759 N N . GLU A 1 103 ? -5.967 -9.665 15.016 1.00 98.50 103 GLU A N 1
ATOM 760 C CA . GLU A 1 103 ? -6.650 -10.903 14.631 1.00 98.50 103 GLU A CA 1
ATOM 761 C C . GLU A 1 103 ? -6.789 -11.062 13.107 1.00 98.50 103 GLU A C 1
ATOM 763 O O . GLU A 1 103 ? -6.612 -12.163 12.586 1.00 98.50 103 GLU A O 1
ATOM 768 N N . HIS A 1 104 ? -7.067 -9.974 12.380 1.00 98.69 104 HIS A N 1
ATOM 769 C CA . HIS A 1 104 ? -7.479 -10.037 10.968 1.00 98.69 104 HIS A CA 1
ATOM 770 C C . HIS A 1 104 ? -6.398 -9.602 9.966 1.00 98.69 104 HIS A C 1
ATOM 772 O O . HIS A 1 104 ? -6.560 -9.814 8.760 1.00 98.69 104 HIS A O 1
ATOM 778 N N . VAL A 1 105 ? -5.306 -8.978 10.428 1.00 98.88 105 VAL A N 1
ATOM 779 C CA . VAL A 1 105 ? -4.275 -8.400 9.553 1.00 98.88 105 VAL A CA 1
ATOM 780 C C . VAL A 1 105 ? -2.907 -9.033 9.792 1.00 98.88 105 VAL A C 1
ATOM 782 O O . VAL A 1 105 ? -2.285 -8.879 10.846 1.00 98.88 105 VAL A O 1
ATOM 785 N N . GLY A 1 106 ? -2.388 -9.691 8.758 1.00 98.81 106 GLY A N 1
ATOM 786 C CA . GLY A 1 106 ? -1.020 -10.188 8.711 1.00 98.81 106 GLY A CA 1
ATOM 787 C C . GLY A 1 106 ? -0.032 -9.084 8.334 1.00 98.81 106 GLY A C 1
ATOM 788 O O . GLY A 1 106 ? -0.167 -8.440 7.296 1.00 98.81 106 GLY A O 1
ATOM 789 N N . PHE A 1 107 ? 1.004 -8.893 9.150 1.00 98.88 107 PHE A N 1
ATOM 790 C CA . PHE A 1 107 ? 2.153 -8.040 8.829 1.00 98.88 107 PHE A CA 1
ATOM 791 C C . PHE A 1 107 ? 3.341 -8.936 8.482 1.00 98.88 107 PHE A C 1
ATOM 793 O O . PHE A 1 107 ? 4.033 -9.433 9.371 1.00 98.88 107 PHE A O 1
ATOM 800 N N . VAL A 1 108 ? 3.539 -9.186 7.189 1.00 98.75 108 VAL A N 1
ATOM 801 C CA . VAL A 1 108 ? 4.495 -10.180 6.690 1.00 98.75 108 VAL A CA 1
ATOM 802 C C . VAL A 1 108 ? 5.790 -9.489 6.274 1.00 98.75 108 VAL A C 1
ATOM 804 O O . VAL A 1 108 ? 5.819 -8.723 5.311 1.00 98.75 108 VAL A O 1
ATOM 807 N N . ASP A 1 109 ? 6.871 -9.725 7.018 1.00 98.62 109 ASP A N 1
ATOM 808 C CA . ASP A 1 109 ? 8.204 -9.252 6.631 1.00 98.62 109 ASP A CA 1
ATOM 809 C C . ASP A 1 109 ? 8.640 -9.896 5.306 1.00 98.62 109 ASP A C 1
ATOM 811 O O . ASP A 1 109 ? 8.377 -11.074 5.063 1.00 98.62 109 ASP A O 1
ATOM 815 N N . SER A 1 110 ? 9.337 -9.128 4.468 1.00 98.25 110 SER A N 1
ATOM 816 C CA . SER A 1 110 ? 9.871 -9.602 3.191 1.00 98.25 110 SER A CA 1
ATOM 817 C C . SER A 1 110 ? 11.368 -9.323 3.065 1.00 98.25 110 SER A C 1
ATOM 819 O O . SER A 1 110 ? 11.930 -8.504 3.795 1.00 98.25 110 SER A O 1
ATOM 821 N N . ALA A 1 111 ? 12.004 -10.030 2.136 1.00 96.62 111 ALA A N 1
ATOM 822 C CA . ALA A 1 111 ? 13.303 -9.687 1.583 1.00 96.62 111 ALA A CA 1
ATOM 823 C C . ALA A 1 111 ? 13.136 -9.668 0.063 1.00 96.62 111 ALA A C 1
ATOM 825 O O . ALA A 1 111 ? 12.657 -10.647 -0.513 1.00 96.62 111 ALA A O 1
ATOM 826 N N . VAL A 1 112 ? 13.473 -8.546 -0.563 1.00 95.69 112 VAL A N 1
ATOM 827 C CA . VAL A 1 112 ? 13.345 -8.345 -2.008 1.00 95.69 112 VAL A CA 1
ATOM 828 C C . VAL A 1 112 ? 14.706 -8.007 -2.589 1.00 95.69 112 VAL A C 1
ATOM 830 O O . VAL A 1 112 ? 15.485 -7.294 -1.959 1.00 95.69 112 VAL A O 1
ATOM 833 N N . ASP A 1 113 ? 14.985 -8.534 -3.775 1.00 95.81 113 ASP A N 1
ATOM 834 C CA . ASP A 1 113 ? 16.234 -8.304 -4.489 1.00 95.81 113 ASP A CA 1
ATOM 835 C C . ASP A 1 113 ? 15.939 -8.224 -5.985 1.00 95.81 113 ASP A C 1
ATOM 837 O O . ASP A 1 113 ? 15.332 -9.134 -6.553 1.00 95.81 113 ASP A O 1
ATOM 841 N N . ARG A 1 114 ? 16.279 -7.079 -6.573 1.00 94.75 114 ARG A N 1
ATOM 842 C CA . ARG A 1 114 ? 16.237 -6.816 -8.011 1.00 94.75 114 ARG A CA 1
ATOM 843 C C . ARG A 1 114 ? 16.948 -5.498 -8.278 1.00 94.75 114 ARG A C 1
ATOM 845 O O . ARG A 1 114 ? 16.557 -4.456 -7.746 1.00 94.75 114 ARG A O 1
ATOM 852 N N . ILE A 1 115 ? 17.952 -5.521 -9.140 1.00 93.12 115 ILE A N 1
ATOM 853 C CA . ILE A 1 115 ? 18.611 -4.312 -9.620 1.00 93.12 115 ILE A CA 1
ATOM 854 C C . ILE A 1 115 ? 17.661 -3.571 -10.570 1.00 93.12 115 ILE A C 1
ATOM 856 O O . ILE A 1 115 ? 17.270 -4.071 -11.628 1.00 93.12 115 ILE A O 1
ATOM 860 N N . VAL A 1 116 ? 17.304 -2.346 -10.179 1.00 93.31 116 VAL A N 1
ATOM 861 C CA . VAL A 1 116 ? 16.499 -1.403 -10.966 1.00 93.31 116 VAL A CA 1
ATOM 862 C C . VAL A 1 116 ? 17.306 -0.107 -11.110 1.00 93.31 116 VAL A C 1
ATOM 864 O O . VAL A 1 116 ? 17.316 0.711 -10.184 1.00 93.31 116 VAL A O 1
ATOM 867 N N . PRO A 1 117 ? 18.067 0.074 -12.204 1.00 87.94 117 PRO A N 1
ATOM 868 C CA . PRO A 1 117 ? 18.854 1.284 -12.406 1.00 87.94 117 PRO A CA 1
ATOM 869 C C . PRO A 1 117 ? 17.956 2.526 -12.546 1.00 87.94 117 PRO A C 1
ATOM 871 O O . PRO A 1 117 ? 16.779 2.408 -12.895 1.00 87.94 117 PRO A O 1
ATOM 874 N N . PRO A 1 118 ? 18.498 3.738 -12.318 1.00 85.06 118 PRO A N 1
ATOM 875 C CA . PRO A 1 118 ? 17.780 4.971 -12.611 1.00 85.06 118 PRO A CA 1
ATOM 876 C C . PRO A 1 118 ? 17.276 4.973 -14.056 1.00 85.06 118 PRO A C 1
ATOM 878 O O . PRO A 1 118 ? 18.029 4.655 -14.977 1.00 85.06 118 PRO A O 1
ATOM 881 N N . SER A 1 119 ? 16.018 5.362 -14.255 1.00 70.19 119 SER A N 1
ATOM 882 C CA . SER A 1 119 ? 15.416 5.456 -15.582 1.00 70.19 119 SER A CA 1
ATOM 883 C C . SER A 1 119 ? 16.154 6.505 -16.421 1.00 70.19 119 SER A C 1
ATOM 885 O O . SER A 1 119 ? 15.959 7.711 -16.247 1.00 70.19 119 SER A O 1
ATOM 887 N N . ALA A 1 120 ? 16.991 6.064 -17.354 1.00 62.06 120 ALA A N 1
ATOM 888 C CA . ALA A 1 120 ? 17.461 6.897 -18.451 1.00 62.06 120 ALA A CA 1
ATOM 889 C C . ALA A 1 120 ? 16.392 6.837 -19.544 1.00 62.06 120 ALA A C 1
ATOM 891 O O . ALA A 1 120 ? 16.584 6.145 -20.537 1.00 62.06 120 ALA A O 1
ATOM 892 N N . SER A 1 121 ? 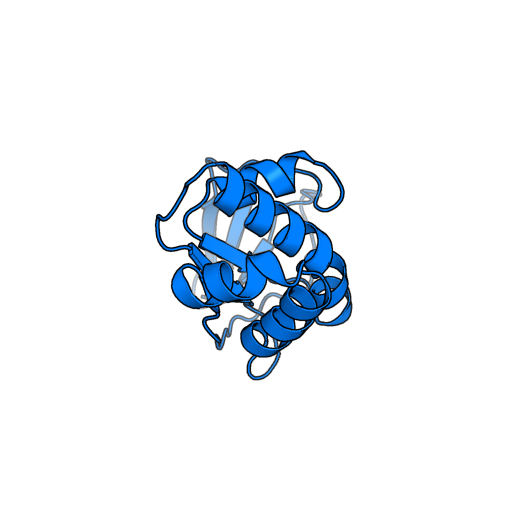15.228 7.462 -19.317 1.00 57.06 121 SER A N 1
ATOM 893 C CA . SER A 1 121 ? 14.113 7.343 -20.262 1.00 57.06 121 SER A CA 1
ATOM 894 C C . SER A 1 121 ? 14.561 7.884 -21.621 1.00 57.06 121 SER A C 1
ATOM 896 O O . SER A 1 121 ? 14.710 9.097 -21.803 1.00 57.06 121 SER A O 1
ATOM 898 N N . ALA A 1 122 ? 14.803 6.984 -22.569 1.00 61.47 122 ALA A N 1
ATOM 899 C CA . ALA A 1 122 ? 15.155 7.344 -23.934 1.00 61.47 122 ALA A CA 1
ATOM 900 C C . ALA A 1 122 ? 13.909 7.812 -24.705 1.00 61.47 122 ALA A C 1
ATOM 902 O O . ALA A 1 122 ? 14.037 8.472 -25.737 1.00 61.47 122 ALA A O 1
ATOM 903 N N . THR A 1 123 ? 12.711 7.484 -24.202 1.00 66.62 123 THR A N 1
ATOM 904 C CA . THR A 1 123 ? 11.431 7.651 -24.905 1.00 66.62 123 THR A CA 1
ATOM 905 C C . THR A 1 123 ? 10.553 8.791 -24.362 1.00 66.62 123 THR A C 1
ATOM 907 O O . THR A 1 123 ? 9.562 9.144 -25.000 1.00 66.62 123 THR A O 1
ATOM 910 N N . ASN A 1 124 ? 10.934 9.420 -23.241 1.00 82.06 124 ASN A N 1
ATOM 911 C CA . ASN A 1 124 ? 10.136 10.377 -22.451 1.00 82.06 124 ASN A CA 1
ATOM 912 C C . ASN A 1 124 ? 8.875 9.781 -21.788 1.00 82.06 124 ASN A C 1
ATOM 914 O O . ASN A 1 124 ? 8.021 10.548 -21.336 1.00 82.06 124 ASN A O 1
ATOM 918 N N . ASP A 1 125 ? 8.733 8.452 -21.711 1.00 89.31 125 ASP A N 1
ATOM 919 C CA . ASP A 1 125 ? 7.638 7.810 -20.972 1.00 89.31 125 ASP A CA 1
ATOM 920 C C . ASP A 1 125 ? 7.921 7.848 -19.453 1.00 89.31 125 ASP A C 1
ATOM 922 O O . ASP A 1 125 ? 8.903 7.266 -18.994 1.00 89.31 125 ASP A O 1
ATOM 926 N N . PRO A 1 126 ? 7.080 8.509 -18.632 1.00 91.06 126 PRO A N 1
ATOM 927 C CA . PRO A 1 126 ? 7.297 8.602 -17.188 1.00 91.06 126 PRO A CA 1
ATOM 928 C C . PRO A 1 126 ? 7.053 7.288 -16.4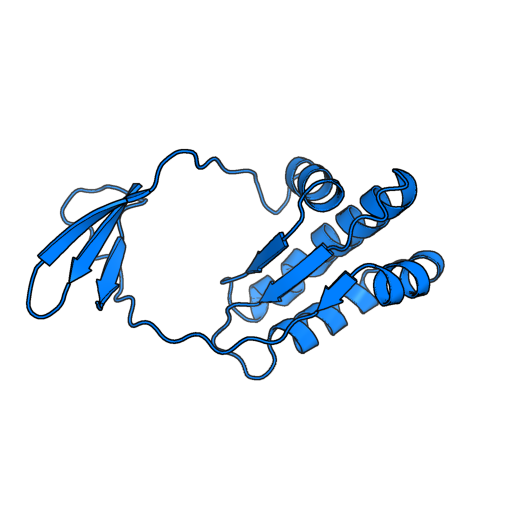27 1.00 91.06 126 PRO A C 1
ATOM 930 O O . PRO A 1 126 ? 7.290 7.250 -15.220 1.00 91.06 126 PRO A O 1
ATOM 933 N N . LEU A 1 127 ? 6.526 6.247 -17.082 1.00 93.81 127 LEU A N 1
ATOM 934 C CA . LEU A 1 127 ? 6.194 4.961 -16.464 1.00 93.81 127 LEU A CA 1
ATOM 935 C C . LEU A 1 127 ? 7.095 3.810 -16.927 1.00 93.81 127 LEU A C 1
ATOM 937 O O . LEU A 1 127 ? 6.998 2.720 -16.360 1.00 93.81 127 LEU A O 1
ATOM 941 N N . GLU A 1 128 ? 7.918 4.005 -17.962 1.00 93.38 128 GLU A N 1
ATOM 942 C CA . GLU A 1 128 ? 8.825 2.953 -18.423 1.00 93.38 128 GLU A CA 1
ATOM 943 C C . GLU A 1 128 ? 9.910 2.668 -17.379 1.00 93.38 128 GLU A C 1
ATOM 945 O O . GLU A 1 128 ? 10.420 3.569 -16.708 1.00 93.38 128 GLU A O 1
ATOM 950 N N . VAL A 1 129 ? 10.274 1.395 -17.237 1.00 94.38 129 VAL A N 1
ATOM 951 C CA . VAL A 1 129 ? 11.308 0.965 -16.293 1.00 94.38 129 VAL A CA 1
ATOM 952 C C . VAL A 1 129 ? 12.151 -0.154 -16.893 1.00 94.38 129 VAL A C 1
ATOM 954 O O . VAL A 1 129 ? 11.631 -1.033 -17.579 1.00 94.38 129 VAL A O 1
ATOM 957 N N . THR A 1 130 ? 13.453 -0.133 -16.615 1.00 94.00 130 THR A N 1
ATOM 958 C CA . THR A 1 130 ? 14.395 -1.201 -16.971 1.00 94.00 130 THR A CA 1
ATOM 959 C C . THR A 1 130 ? 14.805 -1.954 -15.712 1.00 94.00 130 THR A C 1
ATOM 961 O O . THR A 1 130 ? 15.111 -1.327 -14.700 1.00 94.00 130 THR A O 1
ATOM 964 N N . VAL A 1 131 ? 14.811 -3.284 -15.763 1.00 95.31 131 VAL A N 1
ATOM 965 C CA . VAL A 1 131 ? 15.146 -4.171 -14.638 1.00 95.31 131 VAL A CA 1
ATOM 966 C C . VAL A 1 131 ? 15.991 -5.352 -15.111 1.00 95.31 131 VAL A C 1
ATOM 968 O O . VAL A 1 131 ? 15.918 -5.724 -16.281 1.00 95.31 131 VAL A O 1
ATOM 971 N N . GLU A 1 132 ? 16.772 -5.962 -14.220 1.00 94.88 132 GLU A N 1
ATOM 972 C CA . GLU A 1 132 ? 17.475 -7.215 -14.541 1.00 94.88 132 GLU A CA 1
ATOM 973 C C . GLU A 1 132 ? 16.531 -8.435 -14.628 1.00 94.88 132 GLU A C 1
ATOM 975 O O . GLU A 1 132 ? 15.417 -8.405 -14.087 1.00 94.88 132 GLU A O 1
ATOM 980 N N . THR A 1 133 ? 16.984 -9.487 -15.328 1.00 91.25 133 THR A N 1
ATOM 981 C CA . THR A 1 133 ? 16.278 -10.781 -15.482 1.00 91.25 133 THR A CA 1
ATOM 982 C C . THR A 1 133 ? 16.285 -11.600 -14.197 1.00 91.25 133 THR A C 1
ATOM 984 O O . THR A 1 133 ? 17.374 -11.742 -13.604 1.00 91.25 133 THR A O 1
#

Radius of gyration: 17.08 Å; chains: 1; bounding box: 39×24×46 Å

Foldseek 3Di:
DWEFADDPDTDIDDDDPDDDDDLPDLVLLVVLLPDQEAEEEDDDVVLLVSLLSNQSSLVSNVVVVPLAAHEYEYAYPDFQSLVVSVVSNVVNHDPVSVVSCVNRYHSDYDYDDWDWDPDPPPPPDPPYTYTYD

Secondary structure (DSSP, 8-state):
-EEEEESSSEEEEEP-S-----TTSSHHHHHHTT-SEEEE-S-HHHHHHHHHHHHHHHHHHHHTT--S-EEEEE--SSTTHHHHHHHHHHHHS-HHHHHHHHHHEEE--------------SS--TT-EEEE-

Organism: NCBI:txid408170

pLDDT: mean 95.59, std 7.0, range [57.06, 98.88]

Sequence (133 aa):
YQVHVVGETEQVDTVSGVNAVSSIGDDVVDLIAQVDLVTTAVGPVVLERIAPAIAKGLVKRKEQGNESPLNIIACENMVRGTTQLKGHIMNAL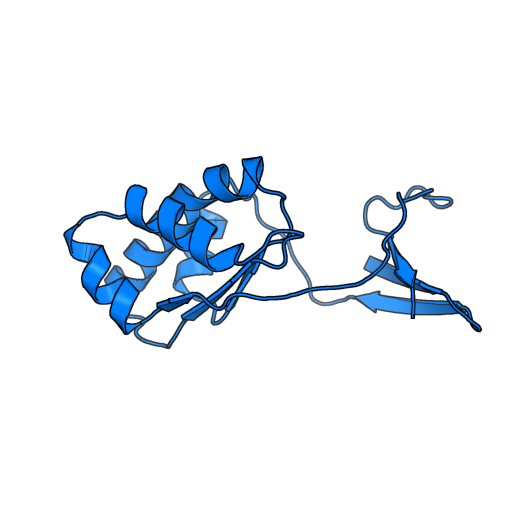PEDAKAWVEEHVGFVDSAVDRIVPPSASATNDPLEVTVET

InterPro domains:
  IPR000669 Mannitol dehydrogenase [PR00084] (69-82)
  IPR000669 Mannitol dehydrogenase [PR00084] (105-118)
  IPR000669 Mannitol dehydrogenase [PR00084] (125-133)
  IPR013131 Mannitol dehydrogenase, N-terminal [PF01232] (1-133)
  IPR023027 Mannitol dehydrogenase, conserved site [PS00974] (105-117)
  IPR036291 NAD(P)-binding domain superfamily [SSF51735] (1-132)